Protein AF-A0A0Q8Q4Y4-F1 (afdb_monomer_lite)

Structure (mmCIF, N/CA/C/O backbone):
data_AF-A0A0Q8Q4Y4-F1
#
_entry.id   AF-A0A0Q8Q4Y4-F1
#
loop_
_atom_site.group_PDB
_atom_site.id
_atom_site.type_symbol
_atom_site.label_atom_id
_atom_site.label_alt_id
_atom_site.label_comp_id
_atom_site.label_asym_id
_atom_site.label_entity_id
_atom_site.label_seq_id
_atom_site.pdbx_PDB_ins_code
_atom_site.Cartn_x
_atom_site.Cartn_y
_atom_site.Cartn_z
_atom_site.occupancy
_atom_site.B_iso_or_equiv
_atom_site.auth_seq_id
_atom_site.auth_comp_id
_atom_site.auth_asym_id
_atom_site.auth_atom_id
_atom_site.pdbx_PDB_model_num
ATOM 1 N N . MET A 1 1 ? 10.763 10.358 -7.987 1.00 65.19 1 MET A N 1
ATOM 2 C CA . MET A 1 1 ? 9.376 10.662 -8.407 1.00 65.19 1 MET A CA 1
ATOM 3 C C . MET A 1 1 ? 8.476 9.427 -8.419 1.00 65.19 1 MET A C 1
ATOM 5 O O . MET A 1 1 ? 7.528 9.415 -7.653 1.00 65.19 1 MET A O 1
ATOM 9 N N . ALA A 1 2 ? 8.775 8.369 -9.187 1.00 74.44 2 ALA A N 1
ATOM 10 C CA . ALA A 1 2 ? 7.889 7.195 -9.306 1.00 74.44 2 ALA A CA 1
ATOM 11 C C . ALA A 1 2 ? 7.568 6.480 -7.972 1.00 74.44 2 ALA A C 1
ATOM 13 O O . ALA A 1 2 ? 6.418 6.138 -7.722 1.00 74.44 2 ALA A O 1
ATOM 14 N N . ALA A 1 3 ? 8.554 6.314 -7.082 1.00 73.69 3 ALA A N 1
ATOM 15 C CA . ALA A 1 3 ? 8.332 5.753 -5.743 1.00 73.69 3 ALA A CA 1
ATOM 16 C C . ALA A 1 3 ? 7.469 6.662 -4.853 1.00 73.69 3 ALA A C 1
ATOM 18 O O . ALA A 1 3 ? 6.620 6.178 -4.116 1.00 73.69 3 ALA A O 1
ATOM 19 N N . LEU A 1 4 ? 7.657 7.981 -4.962 1.00 81.00 4 LEU A N 1
ATOM 20 C CA . LEU A 1 4 ? 6.902 8.981 -4.205 1.00 81.00 4 LEU A CA 1
ATOM 21 C C . LEU A 1 4 ? 5.438 9.031 -4.666 1.00 81.00 4 LEU A C 1
ATOM 23 O O . LEU A 1 4 ? 4.535 9.041 -3.840 1.00 81.00 4 LEU A O 1
ATOM 27 N N . GLY A 1 5 ? 5.209 8.989 -5.983 1.00 79.69 5 GLY A N 1
ATOM 28 C CA . GLY A 1 5 ? 3.868 8.885 -6.560 1.00 79.69 5 GLY A CA 1
ATOM 29 C C . GLY A 1 5 ? 3.170 7.590 -6.145 1.00 79.69 5 GLY A C 1
ATOM 30 O O . GLY A 1 5 ? 2.035 7.634 -5.684 1.00 79.69 5 GLY A O 1
ATOM 31 N N . GLY A 1 6 ? 3.878 6.455 -6.214 1.00 77.94 6 GLY A N 1
ATOM 32 C CA . GLY A 1 6 ? 3.377 5.178 -5.701 1.00 77.94 6 GLY A CA 1
ATOM 33 C C . GLY A 1 6 ? 2.988 5.266 -4.225 1.00 77.94 6 GLY A C 1
ATOM 34 O O . GLY A 1 6 ? 1.897 4.844 -3.866 1.00 77.94 6 GLY A O 1
ATOM 35 N N . LEU A 1 7 ? 3.830 5.885 -3.393 1.00 82.38 7 LEU A N 1
ATOM 36 C CA . LEU A 1 7 ? 3.587 6.057 -1.960 1.00 82.38 7 LEU A CA 1
ATOM 37 C C . LEU A 1 7 ? 2.326 6.862 -1.652 1.00 82.38 7 LEU A C 1
ATOM 39 O O . LEU A 1 7 ? 1.522 6.425 -0.832 1.00 82.38 7 LEU A O 1
ATOM 43 N N . VAL A 1 8 ? 2.118 7.994 -2.327 1.00 84.94 8 VAL A N 1
ATOM 44 C CA . VAL A 1 8 ? 0.913 8.815 -2.127 1.00 84.94 8 VAL A CA 1
ATOM 45 C C . VAL A 1 8 ? -0.344 8.051 -2.544 1.00 84.94 8 VAL A C 1
ATOM 47 O O . VAL A 1 8 ? -1.330 8.047 -1.809 1.00 84.94 8 VAL A O 1
ATOM 50 N N . VAL A 1 9 ? -0.301 7.353 -3.684 1.00 83.44 9 VAL A N 1
ATOM 51 C CA . VAL A 1 9 ? -1.428 6.534 -4.157 1.00 83.44 9 VAL A CA 1
ATOM 52 C C . VAL A 1 9 ? -1.714 5.385 -3.186 1.00 83.44 9 VAL A C 1
ATOM 54 O O . VAL A 1 9 ? -2.868 5.151 -2.839 1.00 83.44 9 VAL A O 1
ATOM 57 N N . GLY A 1 10 ? -0.674 4.709 -2.693 1.00 77.50 10 GLY A N 1
ATOM 58 C CA . GLY A 1 10 ? -0.796 3.640 -1.701 1.00 77.50 10 GLY A CA 1
ATOM 59 C C . GLY A 1 10 ? -1.433 4.119 -0.405 1.00 77.50 10 GLY A C 1
ATOM 60 O O . GLY A 1 10 ? -2.364 3.486 0.089 1.00 77.50 10 GLY A O 1
ATOM 61 N N . ALA A 1 11 ? -0.997 5.274 0.099 1.00 79.81 11 ALA A N 1
ATOM 62 C CA . ALA A 1 11 ? -1.569 5.879 1.295 1.00 79.81 11 ALA A CA 1
ATOM 63 C C . ALA A 1 11 ? -3.045 6.267 1.101 1.00 79.81 11 ALA A C 1
ATOM 65 O O . ALA A 1 11 ? -3.870 5.977 1.963 1.00 79.81 11 ALA A O 1
ATOM 66 N N . ALA A 1 12 ? -3.407 6.868 -0.036 1.00 83.94 12 ALA A N 1
ATOM 67 C CA . ALA A 1 12 ? -4.791 7.255 -0.313 1.00 83.94 12 ALA A CA 1
ATOM 68 C C . ALA A 1 12 ? -5.731 6.038 -0.421 1.00 83.94 12 ALA A C 1
ATOM 70 O O . ALA A 1 12 ? -6.805 6.027 0.185 1.00 83.94 12 ALA A O 1
ATOM 71 N N . VAL A 1 13 ? -5.312 4.994 -1.147 1.00 83.00 13 VAL A N 1
ATOM 72 C CA . VAL A 1 13 ? -6.089 3.750 -1.298 1.00 83.00 13 VAL A CA 1
ATOM 73 C C . VAL A 1 13 ? -6.190 3.002 0.033 1.00 83.00 13 VAL A C 1
ATOM 75 O O . VAL A 1 13 ? -7.268 2.516 0.378 1.00 83.00 13 VAL A O 1
ATOM 78 N N . GLY A 1 14 ? -5.099 2.947 0.803 1.00 77.38 14 GLY A N 1
ATOM 79 C CA . GLY A 1 14 ? -5.086 2.370 2.148 1.00 77.38 14 GLY A CA 1
ATOM 80 C C . GLY A 1 14 ? -6.035 3.103 3.089 1.00 77.38 14 GLY A C 1
ATOM 81 O O . GLY A 1 14 ? -6.838 2.465 3.760 1.00 77.38 14 GLY A O 1
ATOM 82 N N . LEU A 1 15 ? -6.033 4.438 3.062 1.00 79.56 15 LEU A N 1
ATOM 83 C CA . LEU A 1 15 ? -6.923 5.253 3.888 1.00 79.56 15 LEU A CA 1
ATOM 84 C C . LEU A 1 15 ? -8.395 5.020 3.544 1.00 79.56 15 LEU A C 1
ATOM 86 O O . LEU A 1 15 ? -9.193 4.784 4.445 1.00 79.56 15 LEU A O 1
ATOM 90 N N . CYS A 1 16 ? -8.754 5.022 2.257 1.00 80.12 16 CYS A N 1
ATOM 91 C CA . CYS A 1 16 ? -10.113 4.671 1.838 1.00 80.12 16 CYS A CA 1
ATOM 92 C C . CYS A 1 16 ? -10.493 3.253 2.278 1.00 80.12 16 CYS A C 1
ATOM 94 O O . CYS A 1 16 ? -11.590 3.054 2.788 1.00 80.12 16 CYS A O 1
ATOM 96 N N . SER A 1 17 ? -9.587 2.282 2.132 1.00 78.06 17 SER A N 1
ATOM 97 C CA . SER A 1 17 ? -9.849 0.889 2.521 1.00 78.06 17 SER A CA 1
ATOM 98 C C . SER A 1 17 ? -10.084 0.753 4.026 1.00 78.06 17 SER A C 1
ATOM 100 O O . SER A 1 17 ? -11.003 0.051 4.429 1.00 78.06 17 SER A O 1
ATOM 102 N N . VAL A 1 18 ? -9.305 1.461 4.852 1.00 77.62 18 VAL A N 1
ATOM 103 C CA . VAL A 1 18 ? -9.499 1.519 6.309 1.00 77.62 18 VAL A CA 1
ATOM 104 C C . VAL A 1 18 ? -10.822 2.199 6.650 1.00 77.62 18 VAL A C 1
ATOM 106 O O . VAL A 1 18 ? -11.565 1.689 7.472 1.00 77.62 18 VAL A O 1
ATOM 109 N N . LEU A 1 19 ? -11.172 3.323 6.025 1.00 79.69 19 LEU A N 1
ATOM 110 C CA . LEU A 1 19 ? -12.416 4.030 6.360 1.00 79.69 19 LEU A CA 1
ATOM 111 C C . LEU A 1 19 ? -13.674 3.242 5.976 1.00 79.69 19 LEU A C 1
ATOM 113 O O . LEU A 1 19 ? -14.710 3.384 6.617 1.00 79.69 19 LEU A O 1
ATOM 117 N N . LEU A 1 20 ? -13.584 2.416 4.936 1.00 79.25 20 LEU A N 1
ATOM 118 C CA . LEU A 1 20 ? -14.708 1.647 4.415 1.00 79.25 20 LEU A CA 1
ATOM 119 C C . LEU A 1 20 ? -14.726 0.181 4.886 1.00 79.25 20 LEU A C 1
ATOM 121 O O . LEU A 1 20 ? -15.622 -0.556 4.477 1.00 79.25 20 LEU A O 1
ATOM 125 N N . HIS A 1 21 ? -13.779 -0.253 5.730 1.00 76.88 21 HIS A N 1
ATOM 126 C CA . HIS A 1 21 ? -13.605 -1.671 6.086 1.00 76.88 21 HIS A CA 1
ATOM 127 C C . HIS A 1 21 ? -14.813 -2.294 6.802 1.00 76.88 21 HIS A C 1
ATOM 129 O O . HIS A 1 21 ? -15.018 -3.503 6.716 1.00 76.88 21 HIS A O 1
ATOM 135 N N . ASP A 1 22 ? -15.622 -1.475 7.472 1.00 73.50 22 ASP A N 1
ATOM 136 C CA . ASP A 1 22 ? -16.843 -1.907 8.158 1.00 73.50 22 ASP A CA 1
ATOM 137 C C . ASP A 1 22 ? -17.931 -2.355 7.158 1.00 73.50 22 ASP A C 1
ATOM 139 O O . ASP A 1 22 ? -18.727 -3.258 7.403 1.00 73.50 22 ASP A O 1
ATOM 143 N N . HIS A 1 23 ? -17.916 -1.779 5.952 1.00 76.50 23 HIS A N 1
ATOM 144 C CA . HIS A 1 23 ? -18.848 -2.131 4.888 1.00 76.50 23 HIS A CA 1
ATOM 145 C C . HIS A 1 23 ? -18.229 -3.170 3.948 1.00 76.50 23 HIS A C 1
ATOM 147 O O . HIS A 1 23 ? -17.256 -2.889 3.249 1.00 76.50 23 HIS A O 1
ATOM 153 N N . LEU A 1 24 ? -18.864 -4.341 3.819 1.00 73.38 24 LEU A N 1
ATOM 154 C CA . LEU A 1 24 ? -18.424 -5.411 2.905 1.00 73.38 24 LEU A CA 1
ATOM 155 C C . LEU A 1 24 ? -18.180 -4.919 1.465 1.00 73.38 24 LEU A C 1
ATOM 157 O O . LEU A 1 24 ? -17.197 -5.295 0.830 1.00 73.38 24 LEU A O 1
ATOM 161 N N . TRP A 1 25 ? -19.039 -4.032 0.954 1.00 72.12 25 TRP A N 1
ATOM 162 C CA . TRP A 1 25 ? -18.882 -3.420 -0.372 1.00 72.12 25 TRP A CA 1
ATOM 163 C C . TRP A 1 25 ? -17.644 -2.530 -0.468 1.00 72.12 25 TRP A C 1
ATOM 165 O O . TRP A 1 25 ? -16.945 -2.522 -1.480 1.00 72.12 25 TRP A O 1
ATOM 175 N N . GLY A 1 26 ? -17.364 -1.801 0.607 1.00 74.56 26 GLY A N 1
ATOM 176 C CA . GLY A 1 26 ? -16.192 -0.959 0.746 1.00 74.56 26 GLY A CA 1
ATOM 177 C C . GLY A 1 26 ? -14.894 -1.759 0.751 1.00 74.56 26 GLY A C 1
ATOM 178 O O . GLY A 1 26 ? -13.939 -1.402 0.059 1.00 74.56 26 GLY A O 1
ATOM 179 N N . LEU A 1 27 ? -14.904 -2.901 1.438 1.00 69.44 27 LEU A N 1
ATOM 180 C CA . LEU A 1 27 ? -13.794 -3.848 1.456 1.00 69.44 27 LEU A CA 1
ATOM 181 C C . LEU A 1 27 ? -13.532 -4.430 0.058 1.00 69.44 27 LEU A C 1
ATOM 183 O O . LEU A 1 27 ? -12.395 -4.408 -0.412 1.00 69.44 27 LEU A O 1
ATOM 187 N N . LEU A 1 28 ? -14.577 -4.859 -0.660 1.00 78.38 28 LEU A N 1
ATOM 188 C CA . LEU A 1 28 ? -14.448 -5.342 -2.043 1.00 78.38 28 LEU A CA 1
ATOM 189 C C . LEU A 1 28 ? -13.891 -4.270 -2.992 1.00 78.38 28 LEU A C 1
ATOM 191 O O . LEU A 1 28 ? -13.012 -4.566 -3.805 1.00 78.38 28 LEU A O 1
ATOM 195 N N . LEU A 1 29 ? -14.356 -3.023 -2.873 1.00 76.94 29 LEU A N 1
ATOM 196 C CA . LEU A 1 29 ? -13.854 -1.900 -3.671 1.00 76.94 29 LEU A CA 1
ATOM 197 C C . LEU A 1 29 ? -12.390 -1.575 -3.354 1.00 76.94 29 LEU A C 1
ATOM 199 O O . LEU A 1 29 ? -11.607 -1.335 -4.276 1.00 76.94 29 LEU A O 1
ATOM 203 N N . GLY A 1 30 ? -11.998 -1.611 -2.077 1.00 76.25 30 GLY A N 1
ATOM 204 C CA . GLY A 1 30 ? -10.609 -1.427 -1.653 1.00 76.25 30 GLY A CA 1
ATOM 205 C C . GLY A 1 30 ? -9.686 -2.499 -2.236 1.00 76.25 30 GLY A C 1
ATOM 206 O O . GLY A 1 30 ? -8.635 -2.179 -2.803 1.00 76.25 30 GLY A O 1
ATOM 207 N N . VAL A 1 31 ? -10.119 -3.764 -2.194 1.00 77.06 31 VAL A N 1
ATOM 208 C CA . VAL A 1 31 ? -9.392 -4.897 -2.791 1.00 77.06 31 VAL A CA 1
ATOM 209 C C . VAL A 1 31 ? -9.262 -4.727 -4.304 1.00 77.06 31 VAL A C 1
ATOM 211 O O . VAL A 1 31 ? -8.149 -4.776 -4.834 1.00 77.06 31 VAL A O 1
ATOM 214 N N . ALA A 1 32 ? -10.372 -4.471 -5.001 1.00 82.25 32 ALA A N 1
ATOM 215 C CA . ALA A 1 32 ? -10.384 -4.303 -6.453 1.00 82.25 32 ALA A CA 1
ATOM 216 C C . ALA A 1 32 ? -9.490 -3.138 -6.903 1.00 82.25 32 ALA A C 1
ATOM 218 O O . ALA A 1 32 ? -8.700 -3.287 -7.836 1.00 82.25 32 ALA A O 1
ATOM 219 N N . THR A 1 33 ? -9.549 -2.006 -6.195 1.00 82.31 33 THR A N 1
ATOM 220 C CA . THR A 1 33 ? -8.709 -0.832 -6.473 1.00 82.31 33 THR A CA 1
ATOM 221 C C . THR A 1 33 ? -7.234 -1.157 -6.273 1.00 82.31 33 THR A C 1
ATOM 223 O O . THR A 1 33 ? -6.403 -0.836 -7.119 1.00 82.31 33 THR A O 1
ATOM 226 N N . THR A 1 34 ? -6.901 -1.847 -5.182 1.00 78.81 34 THR A N 1
ATOM 227 C CA . THR A 1 34 ? -5.519 -2.230 -4.876 1.00 78.81 34 THR A CA 1
ATOM 228 C C . THR A 1 34 ? -4.940 -3.148 -5.951 1.00 78.81 34 THR A C 1
ATOM 230 O O . THR A 1 34 ? -3.818 -2.926 -6.411 1.00 78.81 34 THR A O 1
ATOM 233 N N . LEU A 1 35 ? -5.718 -4.132 -6.412 1.00 80.50 35 LEU A N 1
ATOM 234 C CA . LEU A 1 35 ? -5.314 -5.020 -7.503 1.00 80.50 35 LEU A CA 1
ATOM 235 C C . LEU A 1 35 ? -5.168 -4.266 -8.830 1.00 80.50 35 LEU A C 1
ATOM 237 O O . LEU A 1 35 ? -4.156 -4.432 -9.509 1.00 80.50 35 LEU A O 1
ATOM 241 N N . ALA A 1 36 ? -6.126 -3.402 -9.176 1.00 83.19 36 ALA A N 1
ATOM 242 C CA . ALA A 1 36 ? -6.080 -2.609 -10.404 1.00 83.19 36 ALA A CA 1
ATOM 243 C C . ALA A 1 36 ? -4.837 -1.708 -10.453 1.00 83.19 36 ALA A C 1
ATOM 245 O O . ALA A 1 36 ? -4.125 -1.681 -11.458 1.00 83.19 36 ALA A O 1
ATOM 246 N N . VAL A 1 37 ? -4.522 -1.030 -9.345 1.00 77.88 37 VAL A N 1
ATOM 247 C CA . VAL A 1 37 ? -3.318 -0.197 -9.228 1.00 77.88 37 VAL A CA 1
ATOM 248 C C . VAL A 1 37 ? -2.057 -1.057 -9.316 1.00 77.88 37 VAL A C 1
ATOM 250 O O . VAL A 1 37 ? -1.114 -0.694 -10.014 1.00 77.88 37 VAL A O 1
ATOM 253 N N . MET A 1 38 ? -2.034 -2.231 -8.680 1.00 72.56 38 MET A N 1
ATOM 254 C CA . MET A 1 38 ? -0.874 -3.124 -8.729 1.00 72.56 38 MET A CA 1
ATOM 255 C C . MET A 1 38 ? -0.618 -3.691 -10.136 1.00 72.56 38 MET A C 1
ATOM 257 O O . MET A 1 38 ? 0.545 -3.863 -10.512 1.00 72.56 38 MET A O 1
ATOM 261 N N . VAL A 1 39 ? -1.674 -3.946 -10.917 1.00 80.50 39 VAL A N 1
ATOM 262 C CA . VAL A 1 39 ? -1.590 -4.349 -12.334 1.00 80.50 39 VAL A CA 1
ATOM 263 C C . VAL A 1 39 ? -1.150 -3.181 -13.220 1.00 80.50 39 VAL A C 1
ATOM 265 O O . VAL A 1 39 ? -0.336 -3.379 -14.118 1.00 80.50 39 VAL A O 1
ATOM 268 N N . ALA A 1 40 ? -1.637 -1.968 -12.950 1.00 81.56 40 ALA A N 1
ATOM 269 C CA . ALA A 1 40 ? -1.286 -0.775 -13.718 1.00 81.56 40 ALA A CA 1
ATOM 270 C C . ALA A 1 40 ? 0.143 -0.267 -13.444 1.00 81.56 40 ALA A C 1
ATOM 272 O O . ALA A 1 40 ? 0.751 0.360 -14.313 1.00 81.56 40 ALA A O 1
ATOM 273 N N . LEU A 1 41 ? 0.693 -0.510 -12.247 1.00 73.38 41 LEU A N 1
ATOM 274 C CA . LEU A 1 41 ? 2.023 -0.024 -11.882 1.00 73.38 41 LEU A CA 1
ATOM 275 C C . LEU A 1 41 ? 3.144 -0.885 -12.489 1.00 73.38 41 LEU A C 1
ATOM 277 O O . LEU A 1 41 ? 3.206 -2.091 -12.221 1.00 73.38 41 LEU A O 1
ATOM 281 N N . PRO A 1 42 ? 4.118 -0.270 -13.190 1.00 69.56 42 PRO A N 1
ATOM 282 C CA . PRO A 1 42 ? 5.324 -0.970 -13.610 1.00 69.56 42 PRO A CA 1
ATOM 283 C C . PRO A 1 42 ? 6.129 -1.437 -12.384 1.00 69.56 42 PRO A C 1
ATOM 285 O O . PRO A 1 42 ? 6.215 -0.747 -11.363 1.00 69.56 42 PRO A O 1
ATOM 288 N N . GLY A 1 43 ? 6.719 -2.633 -12.472 1.00 73.06 43 GLY A N 1
ATOM 289 C CA . GLY A 1 43 ? 7.474 -3.243 -11.373 1.00 73.06 43 GLY A CA 1
ATOM 290 C C . GLY A 1 43 ? 8.675 -2.410 -10.898 1.00 73.06 43 GLY A C 1
ATOM 291 O O . GLY A 1 43 ? 9.242 -1.612 -11.644 1.00 73.06 43 GLY A O 1
ATOM 292 N N . GLY A 1 44 ? 9.115 -2.626 -9.656 1.00 77.75 44 GLY A N 1
ATOM 293 C CA . GLY A 1 44 ? 10.259 -1.937 -9.042 1.00 77.75 44 GLY A CA 1
ATOM 294 C C . GLY A 1 44 ? 9.854 -0.931 -7.961 1.00 77.75 44 GLY A C 1
ATOM 295 O O . GLY A 1 44 ? 8.918 -1.168 -7.200 1.00 77.75 44 GLY A O 1
ATOM 296 N N . ALA A 1 45 ? 10.559 0.203 -7.879 1.00 77.06 45 ALA A N 1
ATOM 297 C CA . ALA A 1 45 ? 10.447 1.151 -6.764 1.00 77.06 45 ALA A CA 1
ATOM 298 C C . ALA A 1 45 ? 9.056 1.807 -6.605 1.00 77.06 45 ALA A C 1
ATOM 300 O O . ALA A 1 45 ? 8.693 2.196 -5.499 1.00 77.06 45 ALA A O 1
ATOM 301 N N . ALA A 1 46 ? 8.260 1.910 -7.678 1.00 77.50 46 ALA A N 1
ATOM 302 C CA . ALA A 1 46 ? 6.884 2.416 -7.612 1.00 77.50 46 ALA A CA 1
ATOM 303 C C . ALA A 1 46 ? 5.947 1.460 -6.851 1.00 77.50 46 ALA A C 1
ATOM 305 O O . ALA A 1 46 ? 5.189 1.908 -5.993 1.00 77.50 46 ALA A O 1
ATOM 306 N N . ARG A 1 47 ? 6.047 0.145 -7.111 1.00 80.00 47 ARG A N 1
ATOM 307 C CA . ARG A 1 47 ? 5.282 -0.891 -6.391 1.00 80.00 47 ARG A CA 1
ATOM 308 C C . ARG A 1 47 ? 5.656 -0.957 -4.913 1.00 80.00 47 ARG A C 1
ATOM 310 O O . ARG A 1 47 ? 4.771 -1.093 -4.075 1.00 80.00 47 ARG A O 1
ATOM 317 N N . LEU A 1 48 ? 6.945 -0.808 -4.594 1.00 80.38 48 LEU A N 1
ATOM 318 C CA . LEU A 1 48 ? 7.388 -0.705 -3.203 1.00 80.38 48 LEU A CA 1
ATOM 319 C C . LEU A 1 48 ? 6.828 0.537 -2.513 1.00 80.38 48 LEU A C 1
ATOM 321 O O . LEU A 1 48 ? 6.298 0.421 -1.415 1.00 80.38 48 LEU A O 1
ATOM 325 N N . GLY A 1 49 ? 6.923 1.707 -3.154 1.00 80.88 4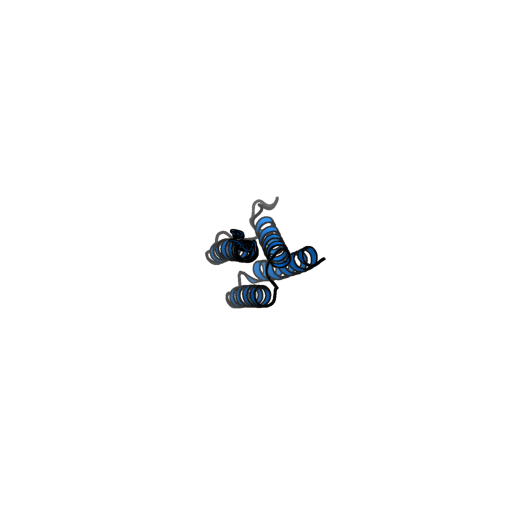9 GLY A N 1
ATOM 326 C CA . GLY A 1 49 ? 6.365 2.944 -2.610 1.00 80.88 49 GLY A CA 1
ATOM 327 C C . GLY A 1 49 ? 4.881 2.787 -2.288 1.00 80.88 49 GLY A C 1
ATOM 328 O O . GLY A 1 49 ? 4.469 3.088 -1.173 1.00 80.88 49 GLY A O 1
ATOM 329 N N . PHE A 1 50 ? 4.110 2.222 -3.222 1.00 81.75 50 PHE A N 1
ATOM 330 C CA . PHE A 1 50 ? 2.692 1.912 -3.030 1.00 81.75 50 PHE A CA 1
ATOM 331 C C . PHE A 1 50 ? 2.435 0.987 -1.837 1.00 81.75 50 PHE A C 1
ATOM 333 O O . PHE A 1 50 ? 1.632 1.327 -0.969 1.00 81.75 50 PHE A O 1
ATOM 340 N N . ALA A 1 51 ? 3.146 -0.139 -1.750 1.00 83.25 51 ALA A N 1
ATOM 341 C CA . ALA A 1 51 ? 2.989 -1.071 -0.637 1.00 83.25 51 ALA A CA 1
ATOM 342 C C . ALA A 1 51 ? 3.333 -0.425 0.715 1.00 83.25 51 ALA A C 1
ATOM 344 O O . ALA A 1 51 ? 2.587 -0.583 1.678 1.00 83.25 51 ALA A O 1
ATOM 345 N N . ILE A 1 52 ? 4.416 0.358 0.777 1.00 85.44 52 ILE A N 1
ATOM 346 C CA . ILE A 1 52 ? 4.825 1.077 1.991 1.00 85.44 52 ILE A CA 1
ATOM 347 C C . ILE A 1 52 ? 3.773 2.113 2.392 1.00 85.44 52 ILE A C 1
ATOM 349 O O . ILE A 1 52 ? 3.399 2.166 3.558 1.00 85.44 52 ILE A O 1
ATOM 353 N N . GLY A 1 53 ? 3.272 2.915 1.446 1.00 83.00 53 GLY A N 1
ATOM 354 C CA . GLY A 1 53 ? 2.241 3.918 1.723 1.00 83.00 53 GLY A CA 1
ATOM 355 C C . GLY A 1 53 ? 0.956 3.294 2.268 1.00 83.00 53 GLY A C 1
ATOM 356 O O . GLY A 1 53 ? 0.395 3.789 3.242 1.00 83.00 53 GLY A O 1
ATOM 357 N N . TRP A 1 54 ? 0.535 2.169 1.687 1.00 84.75 54 TRP A N 1
ATOM 358 C CA . TRP A 1 54 ? -0.650 1.433 2.122 1.00 84.75 54 TRP A CA 1
ATOM 359 C C . TRP A 1 54 ? -0.468 0.855 3.537 1.00 84.75 54 TRP A C 1
ATOM 361 O O . TRP A 1 54 ? -1.297 1.088 4.417 1.00 84.75 54 TRP A O 1
ATOM 371 N N . VAL A 1 55 ? 0.654 0.168 3.790 1.00 85.00 55 VAL A N 1
ATOM 372 C CA . VAL A 1 55 ? 0.958 -0.439 5.101 1.00 85.00 55 VAL A CA 1
ATOM 373 C C . VAL A 1 55 ? 1.171 0.618 6.181 1.00 85.00 55 VAL A C 1
ATOM 375 O O . VAL A 1 55 ? 0.744 0.410 7.310 1.00 85.00 55 VAL A O 1
ATOM 378 N N . ALA A 1 56 ? 1.776 1.763 5.861 1.00 85.38 56 ALA A N 1
ATOM 379 C CA . ALA A 1 56 ? 1.959 2.851 6.820 1.00 85.38 56 ALA A CA 1
ATOM 380 C C . ALA A 1 56 ? 0.617 3.408 7.322 1.00 85.38 56 ALA A C 1
ATOM 382 O O . ALA A 1 56 ? 0.481 3.725 8.505 1.00 85.38 56 ALA A O 1
ATOM 383 N N . VAL A 1 57 ? -0.384 3.502 6.441 1.00 84.25 57 VAL A N 1
ATOM 384 C CA . VAL A 1 57 ? -1.736 3.916 6.833 1.00 84.25 57 VAL A CA 1
ATOM 385 C C . VAL A 1 57 ? -2.420 2.843 7.672 1.00 84.25 57 VAL A C 1
ATOM 387 O O . VAL A 1 57 ? -2.991 3.183 8.706 1.00 84.25 57 VAL A O 1
ATOM 390 N N . LEU A 1 58 ? -2.309 1.566 7.287 1.00 81.19 58 LEU A N 1
ATOM 391 C CA . LEU A 1 58 ? -2.838 0.465 8.094 1.00 81.19 58 LEU A CA 1
ATOM 392 C C . LEU A 1 58 ? -2.202 0.447 9.492 1.00 81.19 58 LEU A C 1
ATOM 394 O O . LEU A 1 58 ? -2.922 0.416 10.481 1.00 81.19 58 LEU A O 1
ATOM 398 N N . TRP A 1 59 ? -0.874 0.555 9.577 1.00 80.50 59 TRP A N 1
ATOM 399 C CA . TRP A 1 59 ? -0.137 0.606 10.840 1.00 80.50 59 TRP A CA 1
ATOM 400 C C . TRP A 1 59 ? -0.651 1.724 11.748 1.00 80.50 59 TRP A C 1
ATOM 402 O O . TRP A 1 59 ? -0.928 1.501 12.925 1.00 80.50 59 TRP A O 1
ATOM 412 N N . ARG A 1 60 ? -0.838 2.925 11.187 1.00 80.88 60 ARG A N 1
ATOM 413 C CA . ARG A 1 60 ? -1.377 4.079 11.916 1.00 80.88 60 ARG A CA 1
ATOM 414 C C . ARG A 1 60 ? -2.835 3.888 12.345 1.00 80.88 60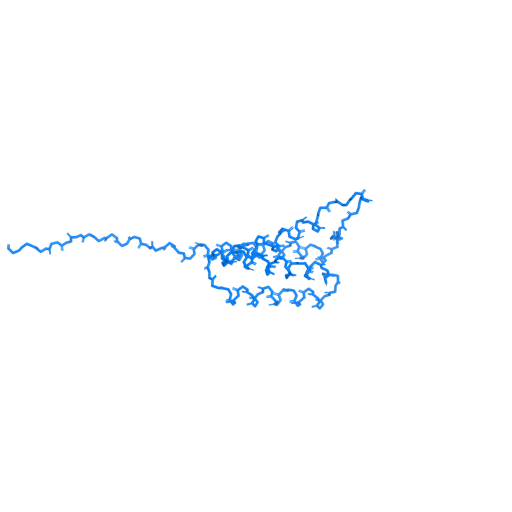 ARG A C 1
ATOM 416 O O . ARG A 1 60 ? -3.247 4.460 13.347 1.00 80.88 60 ARG A O 1
ATOM 423 N N . ALA A 1 61 ? -3.619 3.116 11.600 1.00 77.50 61 ALA A N 1
ATOM 424 C CA . ALA A 1 61 ? -4.984 2.769 11.987 1.00 77.50 61 ALA A CA 1
ATOM 425 C C . ALA A 1 61 ? -5.024 1.707 13.101 1.00 77.50 61 ALA A C 1
ATOM 427 O O . ALA A 1 61 ? -5.959 1.689 13.897 1.00 77.50 61 ALA A O 1
ATOM 428 N N . THR A 1 62 ? -4.003 0.850 13.176 1.00 74.50 62 THR A N 1
ATOM 429 C CA . THR A 1 62 ? -3.864 -0.199 14.198 1.00 74.50 62 THR A CA 1
ATOM 430 C C . THR A 1 62 ? -3.120 0.251 15.456 1.00 74.50 62 THR A C 1
ATOM 432 O O . THR A 1 62 ? -2.989 -0.535 16.386 1.00 74.50 62 THR A O 1
ATOM 435 N N . THR A 1 63 ? -2.601 1.480 15.511 1.00 74.75 63 THR A N 1
ATOM 436 C CA . THR A 1 63 ? -2.009 2.015 16.744 1.00 74.75 63 THR A CA 1
ATOM 437 C C . THR A 1 63 ? -3.088 2.454 17.723 1.00 74.75 63 THR A C 1
ATOM 439 O O . THR A 1 63 ? -4.034 3.143 17.343 1.00 74.75 63 THR A O 1
ATOM 442 N N . GLU A 1 64 ? -2.891 2.072 18.979 1.00 66.06 64 GLU A N 1
ATOM 443 C CA . GLU A 1 64 ? -3.752 2.382 20.117 1.00 66.06 64 GLU A CA 1
ATOM 444 C C . GLU A 1 64 ? -3.946 3.902 20.247 1.00 66.06 64 GLU A C 1
ATOM 446 O O . GLU A 1 64 ? -2.978 4.678 20.222 1.00 66.06 64 GLU A O 1
ATOM 451 N N . ARG A 1 65 ? -5.202 4.350 20.332 1.00 65.75 65 ARG A N 1
ATOM 452 C CA . ARG A 1 65 ? -5.518 5.761 20.567 1.00 65.75 65 ARG A CA 1
ATOM 453 C C . ARG A 1 65 ? -5.328 6.112 22.046 1.00 65.75 65 ARG A C 1
ATOM 455 O O . ARG A 1 65 ? -5.464 5.243 22.903 1.00 65.75 65 ARG A O 1
ATOM 462 N N . PRO A 1 66 ? -5.096 7.399 22.381 1.00 65.56 66 PRO A N 1
ATOM 463 C CA . PRO A 1 66 ? -4.989 7.847 23.776 1.00 65.56 66 PRO A CA 1
ATOM 464 C C . PRO A 1 66 ? -6.253 7.561 24.599 1.00 65.56 66 PRO A C 1
ATOM 466 O O . PRO A 1 66 ? -6.207 7.527 25.823 1.00 65.56 66 PRO A O 1
ATOM 469 N N . GLU A 1 67 ? -7.379 7.379 23.909 1.00 70.06 67 GLU A N 1
ATOM 470 C CA . GLU A 1 67 ? -8.688 7.029 24.456 1.00 70.06 67 GLU A CA 1
ATOM 471 C C . GLU A 1 67 ? -8.766 5.556 24.920 1.00 70.06 67 GLU A C 1
ATOM 473 O O . GLU A 1 67 ? -9.687 5.200 25.651 1.00 70.06 67 GLU A O 1
ATOM 478 N N . GLY A 1 68 ? -7.785 4.718 24.557 1.00 65.62 68 GLY A N 1
ATOM 479 C CA . GLY A 1 68 ? -7.729 3.290 24.890 1.00 65.62 68 GLY A CA 1
ATOM 480 C C . GLY A 1 68 ? -8.466 2.381 23.902 1.00 65.62 68 GLY A C 1
ATOM 481 O O . GLY A 1 68 ? -8.590 1.185 24.156 1.00 65.62 68 GLY A O 1
ATOM 482 N N . ASP A 1 69 ? -8.955 2.930 22.788 1.00 66.06 69 ASP A N 1
ATOM 483 C CA . ASP A 1 69 ? -9.582 2.182 21.702 1.00 66.06 69 ASP A CA 1
ATOM 484 C C . ASP A 1 69 ? -8.657 2.033 20.480 1.00 66.06 69 ASP A C 1
ATOM 486 O O . ASP A 1 69 ? -7.604 2.669 20.356 1.00 66.06 69 ASP A O 1
ATOM 490 N N . TYR A 1 70 ? -9.045 1.140 19.573 1.00 60.34 70 TYR A N 1
ATOM 491 C CA . TYR A 1 70 ? -8.390 0.946 18.285 1.00 60.34 70 TYR A CA 1
ATOM 492 C C . TYR A 1 70 ? -9.338 1.383 17.170 1.00 60.34 70 TYR A C 1
ATOM 494 O O . TYR A 1 70 ? -10.528 1.077 17.198 1.00 60.34 70 TYR A O 1
ATOM 502 N N . LEU A 1 71 ? -8.802 2.067 16.155 1.00 61.19 71 LEU A N 1
ATOM 503 C CA . LEU A 1 71 ? -9.573 2.489 14.977 1.00 61.19 71 LEU A CA 1
ATOM 504 C C . LEU A 1 71 ? -9.972 1.282 14.107 1.00 61.19 71 LEU A C 1
ATOM 506 O O . LEU A 1 71 ? -10.999 1.297 13.434 1.00 61.19 71 LEU A O 1
ATOM 510 N N . VAL A 1 72 ? -9.160 0.225 14.139 1.00 60.22 72 VAL A N 1
ATOM 511 C CA . VAL A 1 72 ? -9.511 -1.095 13.614 1.00 60.22 72 VAL A CA 1
ATOM 512 C C . VAL A 1 72 ? -10.033 -1.925 14.780 1.00 60.22 72 VAL A C 1
ATOM 514 O O . VAL A 1 72 ? -9.256 -2.375 15.622 1.00 60.22 72 VAL A O 1
ATOM 517 N N . SER A 1 73 ? -11.351 -2.104 14.828 1.00 61.94 73 SER A N 1
ATOM 518 C CA . SER A 1 73 ? -11.992 -2.986 15.800 1.00 61.94 73 SER A CA 1
ATOM 519 C C . SER A 1 73 ? -11.452 -4.416 15.669 1.00 61.94 73 SER A C 1
ATOM 521 O O . SER A 1 73 ? -11.142 -4.874 14.564 1.00 61.94 73 SER A O 1
ATOM 523 N N . SER A 1 74 ? -11.369 -5.146 16.786 1.00 63.69 74 SER A N 1
ATOM 524 C CA . SER A 1 74 ? -10.964 -6.562 16.840 1.00 63.69 74 SER A CA 1
ATOM 525 C C . SER A 1 74 ? -12.062 -7.504 16.308 1.00 63.69 74 SER A C 1
ATOM 527 O O . SER A 1 74 ? -12.330 -8.562 16.879 1.00 63.69 74 SER A O 1
ATOM 529 N N . ASP A 1 75 ? -12.691 -7.119 15.202 1.00 69.44 75 ASP A N 1
ATOM 530 C CA . ASP A 1 75 ? -13.741 -7.854 14.512 1.00 69.44 75 ASP A CA 1
ATOM 531 C C . ASP A 1 75 ? -13.181 -8.593 13.294 1.00 69.44 75 ASP A C 1
ATOM 533 O O . ASP A 1 75 ? -12.085 -8.313 12.795 1.00 69.44 75 ASP A O 1
ATOM 537 N N . ALA A 1 76 ? -13.968 -9.529 12.759 1.00 72.06 76 ALA A N 1
ATOM 538 C CA . ALA A 1 76 ? -13.591 -10.328 11.593 1.00 72.06 76 ALA A CA 1
ATOM 539 C C . ALA A 1 76 ? -13.106 -9.469 10.405 1.00 72.06 76 ALA A C 1
ATOM 541 O O . ALA A 1 76 ? -12.119 -9.816 9.756 1.00 72.06 76 ALA A O 1
ATOM 542 N N . ASN A 1 77 ? -13.739 -8.316 10.160 1.00 70.56 77 ASN A N 1
ATOM 543 C CA . ASN A 1 77 ? -13.352 -7.392 9.088 1.00 70.56 77 ASN A CA 1
ATOM 544 C C . ASN A 1 77 ? -11.980 -6.738 9.333 1.00 70.56 77 ASN A C 1
ATOM 546 O O . ASN A 1 77 ? -11.210 -6.565 8.387 1.00 70.56 77 ASN A O 1
ATOM 550 N N . GLY A 1 78 ? -11.632 -6.437 10.589 1.00 71.44 78 GLY A N 1
ATOM 551 C CA . GLY A 1 78 ? -10.315 -5.917 10.962 1.00 71.44 78 GLY A CA 1
ATOM 552 C C . GLY A 1 78 ? -9.199 -6.932 10.705 1.00 71.44 78 GLY A C 1
ATOM 553 O O . GLY A 1 78 ? -8.160 -6.591 10.135 1.00 71.44 78 GLY A O 1
ATOM 554 N N . TYR A 1 79 ? -9.444 -8.210 11.012 1.00 75.88 79 TYR A N 1
ATOM 555 C CA . TYR A 1 79 ? -8.504 -9.294 10.701 1.00 75.88 79 TYR A CA 1
ATOM 556 C C . TYR A 1 79 ? -8.327 -9.523 9.198 1.00 75.88 79 TYR A C 1
ATOM 558 O O . TYR A 1 79 ? -7.203 -9.745 8.740 1.00 75.88 79 TYR A O 1
ATOM 566 N N . VAL A 1 80 ? -9.407 -9.433 8.416 1.00 78.12 80 VAL A N 1
ATOM 567 C CA . VAL A 1 80 ? -9.321 -9.497 6.948 1.00 78.12 80 VAL A CA 1
ATOM 568 C C . VAL A 1 80 ? -8.474 -8.343 6.412 1.00 78.12 80 VAL A C 1
ATOM 570 O O . VAL A 1 80 ? -7.613 -8.569 5.562 1.00 78.12 80 VAL A O 1
ATOM 573 N N . LEU A 1 81 ? -8.660 -7.128 6.935 1.00 75.81 81 LEU A N 1
ATOM 574 C CA . LEU A 1 81 ? -7.889 -5.951 6.533 1.00 75.81 81 LEU A CA 1
ATOM 575 C C . LEU A 1 81 ? -6.389 -6.105 6.851 1.00 75.81 81 LEU A C 1
ATOM 577 O O . LEU A 1 81 ? -5.543 -5.811 6.002 1.00 75.81 81 LEU A O 1
ATOM 581 N N . LEU A 1 82 ? -6.062 -6.630 8.036 1.00 81.19 82 LEU A N 1
ATOM 582 C CA . LEU A 1 82 ? -4.695 -6.975 8.447 1.00 81.19 82 LEU A CA 1
ATOM 583 C C . LEU A 1 82 ? -4.060 -8.017 7.5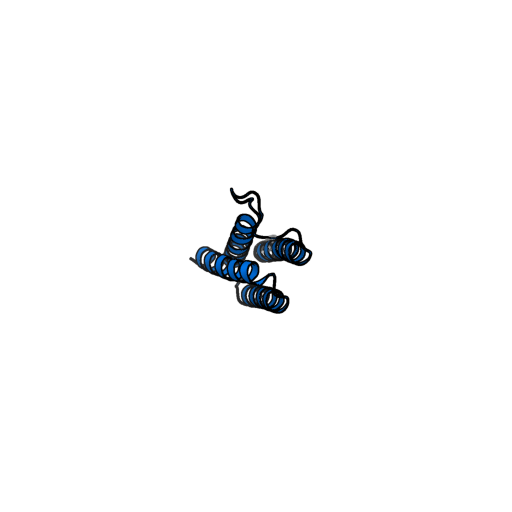19 1.00 81.19 82 LEU A C 1
ATOM 585 O O . LEU A 1 82 ? -2.954 -7.811 7.011 1.00 81.19 82 LEU A O 1
ATOM 589 N N . GLY A 1 83 ? -4.776 -9.112 7.249 1.00 82.88 83 GLY A N 1
ATOM 590 C CA . GLY A 1 83 ? -4.326 -10.151 6.322 1.00 82.88 83 GLY A CA 1
ATOM 591 C C . GLY A 1 83 ? -4.115 -9.611 4.907 1.00 82.88 83 GLY A C 1
ATOM 592 O O . GLY A 1 83 ? -3.111 -9.917 4.264 1.00 82.88 83 GLY A O 1
ATOM 593 N N . PHE A 1 84 ? -5.011 -8.740 4.438 1.00 79.69 84 PHE A N 1
ATOM 594 C CA . PHE A 1 84 ? -4.886 -8.109 3.128 1.00 79.69 84 PHE A CA 1
ATOM 595 C C . PHE A 1 84 ? -3.658 -7.197 3.047 1.00 79.69 84 PHE A C 1
ATOM 597 O O . PHE A 1 84 ? -2.941 -7.222 2.046 1.00 79.69 84 PHE A O 1
ATOM 604 N N . GLY A 1 85 ? -3.337 -6.470 4.119 1.00 80.31 85 GLY A N 1
ATOM 605 C CA . GLY A 1 85 ? -2.112 -5.676 4.188 1.00 80.31 85 GLY A CA 1
ATOM 606 C C . GLY A 1 85 ? -0.835 -6.480 3.998 1.00 80.31 85 GLY A C 1
ATOM 607 O O . GLY A 1 85 ? 0.079 -6.033 3.299 1.00 80.31 85 GLY A O 1
ATOM 608 N N . LEU A 1 86 ? -0.797 -7.702 4.530 1.00 80.75 86 LEU A N 1
ATOM 609 C CA . LEU A 1 86 ? 0.318 -8.619 4.311 1.00 80.75 86 LEU A CA 1
ATOM 610 C C . LEU A 1 86 ? 0.445 -9.014 2.830 1.00 80.75 86 LEU A C 1
ATOM 612 O O . LEU A 1 86 ? 1.552 -9.034 2.286 1.00 80.75 86 LEU A O 1
ATOM 616 N N . VAL A 1 87 ? -0.682 -9.268 2.156 1.00 83.50 87 VAL A N 1
ATOM 617 C CA . VAL A 1 87 ? -0.717 -9.585 0.717 1.00 83.50 87 VAL A CA 1
ATOM 618 C C . VAL A 1 87 ? -0.226 -8.402 -0.118 1.00 83.50 87 VAL A C 1
ATOM 620 O O . VAL A 1 87 ? 0.567 -8.592 -1.042 1.00 83.50 87 VAL A O 1
ATOM 623 N N . VAL A 1 88 ? -0.638 -7.177 0.219 1.00 79.50 88 VAL A N 1
ATOM 624 C CA . VAL A 1 88 ? -0.186 -5.956 -0.469 1.00 79.50 88 VAL A CA 1
ATOM 625 C C . VAL A 1 88 ? 1.319 -5.759 -0.311 1.00 79.50 88 VAL A C 1
ATOM 627 O O . VAL A 1 88 ? 2.008 -5.458 -1.291 1.00 79.50 88 VAL A O 1
ATOM 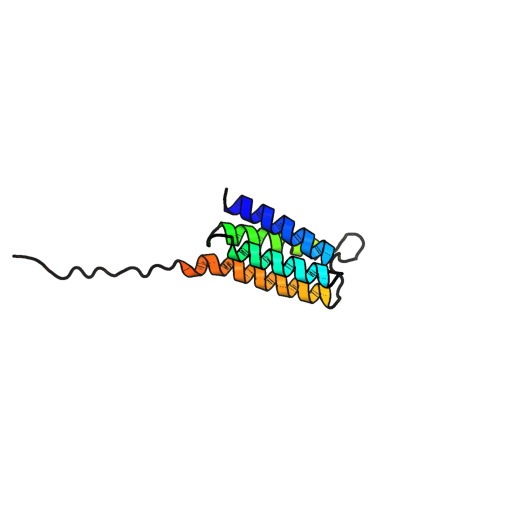630 N N . LEU A 1 89 ? 1.846 -5.985 0.896 1.00 80.94 89 LEU A N 1
ATOM 631 C CA . LEU A 1 89 ? 3.279 -5.913 1.161 1.00 80.94 89 LEU A CA 1
ATOM 632 C C . LEU A 1 89 ? 4.054 -6.955 0.343 1.00 80.94 89 LEU A C 1
ATOM 634 O O . LEU A 1 89 ? 5.014 -6.605 -0.348 1.00 80.94 89 LEU A O 1
ATOM 638 N N . ALA A 1 90 ? 3.601 -8.212 0.349 1.00 81.56 90 ALA A N 1
ATOM 639 C CA . ALA A 1 90 ? 4.197 -9.284 -0.448 1.00 81.56 90 ALA A CA 1
ATOM 640 C C . ALA A 1 90 ? 4.158 -8.968 -1.958 1.00 81.56 90 ALA A C 1
ATOM 642 O O . ALA A 1 90 ? 5.164 -9.116 -2.659 1.00 81.56 90 ALA A O 1
ATOM 643 N N . GLY A 1 91 ? 3.030 -8.448 -2.453 1.00 78.06 91 GLY A N 1
ATOM 644 C CA . GLY A 1 91 ? 2.863 -7.978 -3.830 1.00 78.06 91 GLY A CA 1
ATOM 645 C C . GLY A 1 91 ? 3.845 -6.863 -4.201 1.00 78.06 91 GLY A C 1
ATOM 646 O O . GLY A 1 91 ? 4.467 -6.917 -5.266 1.00 78.06 91 GLY A O 1
ATOM 647 N N . GLY A 1 92 ? 4.070 -5.904 -3.300 1.00 74.25 92 GLY A N 1
ATOM 648 C CA . GLY A 1 92 ? 5.090 -4.863 -3.456 1.00 74.25 92 GLY A CA 1
ATOM 649 C C . GLY A 1 92 ? 6.503 -5.428 -3.634 1.00 74.25 92 GLY A C 1
ATOM 650 O O . GLY A 1 92 ? 7.241 -4.981 -4.518 1.00 74.25 92 GLY A O 1
ATOM 651 N N . PHE A 1 93 ? 6.855 -6.458 -2.858 1.00 75.12 93 PHE A N 1
ATOM 652 C CA . PHE A 1 93 ? 8.153 -7.139 -2.938 1.00 75.12 93 PHE A CA 1
ATOM 653 C C . PHE A 1 93 ? 8.349 -7.947 -4.228 1.00 75.12 93 PHE A C 1
ATOM 655 O O . PHE A 1 93 ? 9.466 -8.002 -4.747 1.00 75.12 93 PHE A O 1
ATOM 662 N N . THR A 1 94 ? 7.290 -8.524 -4.808 1.00 73.44 94 THR A N 1
ATOM 663 C CA . THR A 1 94 ? 7.414 -9.306 -6.059 1.00 73.44 94 THR A CA 1
ATOM 664 C C . THR A 1 94 ? 8.000 -8.498 -7.22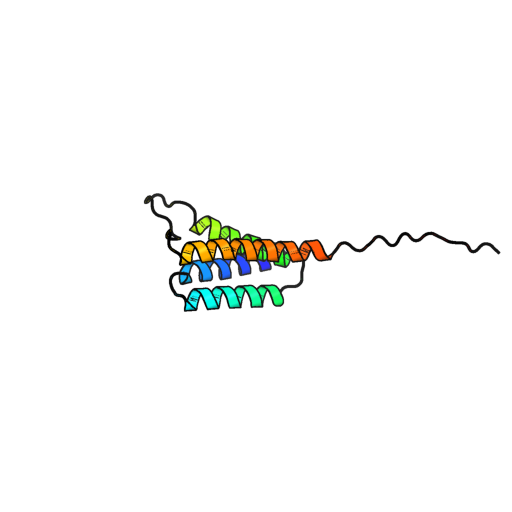3 1.00 73.44 94 THR A C 1
ATOM 666 O O . THR A 1 94 ? 8.735 -9.038 -8.050 1.00 73.44 94 THR A O 1
ATOM 669 N N . GLY A 1 95 ? 7.763 -7.179 -7.259 1.00 62.50 95 GLY A N 1
ATOM 670 C CA . GLY A 1 95 ? 8.323 -6.285 -8.277 1.00 62.50 95 GLY A CA 1
ATOM 671 C C . GLY A 1 95 ? 9.849 -6.124 -8.215 1.00 62.50 95 GLY A C 1
ATOM 672 O O . GLY A 1 95 ? 10.441 -5.646 -9.182 1.00 62.50 95 GLY A O 1
ATOM 673 N N . LEU A 1 96 ? 10.476 -6.513 -7.101 1.00 61.22 96 LEU A N 1
ATOM 674 C CA . LEU A 1 96 ? 11.927 -6.513 -6.889 1.00 61.22 96 LEU A CA 1
ATOM 675 C C . LEU A 1 96 ? 12.573 -7.856 -7.250 1.00 61.22 96 LEU A C 1
ATOM 677 O O . LEU A 1 96 ? 13.702 -7.885 -7.731 1.00 61.22 96 LEU A O 1
ATOM 681 N N . VAL A 1 97 ? 11.853 -8.963 -7.049 1.00 61.06 97 VAL A N 1
ATOM 682 C CA . VAL A 1 97 ? 12.380 -10.326 -7.226 1.00 61.06 97 VAL A CA 1
ATOM 683 C C . VAL A 1 97 ? 12.566 -10.692 -8.707 1.00 61.06 97 VAL A C 1
ATOM 685 O O . VAL A 1 97 ? 13.500 -11.414 -9.044 1.00 61.06 97 VAL A O 1
ATOM 688 N N . GLY A 1 98 ? 11.755 -10.139 -9.616 1.00 54.91 98 GLY A N 1
ATOM 689 C CA . GLY A 1 98 ? 11.775 -10.480 -11.048 1.00 54.91 98 GLY A CA 1
ATOM 690 C C . GLY A 1 98 ? 12.947 -9.939 -11.885 1.00 54.91 98 GLY A C 1
ATOM 691 O O . GLY A 1 98 ? 12.928 -10.107 -13.099 1.00 54.91 98 GLY A O 1
ATOM 692 N N . ARG A 1 99 ? 13.948 -9.269 -11.290 1.00 56.62 99 ARG A N 1
ATOM 693 C CA . ARG A 1 99 ? 15.058 -8.622 -12.026 1.00 56.62 99 ARG A CA 1
ATOM 694 C C . ARG A 1 99 ? 16.455 -9.203 -11.776 1.00 56.62 99 ARG A C 1
ATOM 696 O O . ARG A 1 99 ? 17.446 -8.530 -12.047 1.00 56.62 99 ARG A O 1
ATOM 703 N N . ARG A 1 100 ? 16.571 -10.456 -11.324 1.00 58.69 100 ARG A N 1
ATOM 704 C CA . ARG A 1 100 ? 17.852 -11.174 -11.446 1.00 58.69 100 ARG A CA 1
ATOM 705 C C . ARG A 1 100 ? 18.028 -11.610 -12.900 1.00 58.69 100 ARG A C 1
ATOM 707 O O . ARG A 1 100 ? 17.544 -12.666 -13.288 1.00 58.69 100 ARG A O 1
ATOM 714 N N . VAL A 1 101 ? 18.662 -10.761 -13.703 1.00 60.06 101 VAL A N 1
ATOM 715 C CA . VAL A 1 101 ? 19.247 -11.169 -14.985 1.00 60.06 101 VAL A CA 1
ATOM 716 C C . VAL A 1 101 ? 20.338 -12.194 -14.650 1.00 60.06 101 VAL A C 1
ATOM 718 O O . VAL A 1 101 ? 21.200 -11.872 -13.836 1.00 60.06 101 VAL A O 1
ATOM 721 N N . PRO A 1 102 ? 20.289 -13.430 -15.173 1.00 63.31 102 PRO A N 1
ATOM 722 C CA . PRO A 1 102 ? 21.418 -14.344 -15.085 1.00 63.31 102 PRO A CA 1
ATOM 723 C C . PRO A 1 102 ? 22.614 -13.698 -15.783 1.00 63.31 102 PRO A C 1
ATOM 725 O O . PRO A 1 102 ? 22.514 -13.367 -16.965 1.00 63.31 102 PRO A O 1
ATOM 728 N N . ASP A 1 103 ? 23.712 -13.490 -15.057 1.00 63.03 103 ASP A N 1
ATOM 729 C CA . ASP A 1 103 ? 24.984 -13.109 -15.661 1.00 63.03 103 ASP A CA 1
ATOM 730 C C . ASP A 1 103 ? 25.352 -14.206 -16.662 1.00 63.03 103 ASP A C 1
ATOM 732 O O . ASP A 1 103 ? 25.683 -15.335 -16.294 1.00 63.03 103 ASP A O 1
ATOM 736 N N . GLY A 1 104 ? 25.185 -13.895 -17.947 1.00 61.81 104 GLY A N 1
ATOM 737 C CA . GLY A 1 104 ? 25.635 -14.735 -19.038 1.00 61.81 104 GLY A CA 1
ATOM 738 C C . GLY A 1 104 ? 27.151 -14.764 -18.998 1.00 61.81 104 GLY A C 1
ATOM 739 O O . GLY A 1 104 ? 27.796 -13.863 -19.536 1.00 61.81 104 GLY A O 1
ATOM 740 N N . ASP A 1 105 ? 27.687 -15.784 -18.329 1.00 63.78 105 ASP A N 1
ATOM 741 C CA . ASP A 1 105 ? 29.081 -16.196 -18.395 1.00 63.78 105 ASP A CA 1
ATOM 742 C C . ASP A 1 105 ? 29.459 -16.340 -19.871 1.00 63.78 105 ASP A C 1
ATOM 744 O O . ASP A 1 105 ? 29.160 -17.327 -20.548 1.00 63.78 105 ASP A O 1
ATOM 748 N N . SER A 1 106 ? 30.032 -15.266 -20.403 1.00 62.72 106 SER A N 1
ATOM 749 C CA . SER A 1 106 ? 30.561 -15.204 -21.751 1.00 62.72 106 SER A CA 1
ATOM 750 C C . SER A 1 106 ? 31.917 -15.887 -21.692 1.00 62.72 106 SER A C 1
ATOM 752 O O . SER A 1 106 ? 32.957 -15.230 -21.722 1.00 62.72 106 SER A O 1
ATOM 754 N N . GLY A 1 107 ? 31.894 -17.214 -21.559 1.00 59.53 107 GLY A N 1
ATOM 755 C CA . GLY A 1 107 ? 33.043 -18.065 -21.812 1.00 59.53 107 GLY A CA 1
ATOM 756 C C . GLY A 1 107 ? 33.529 -17.778 -23.227 1.00 59.53 107 GLY A C 1
ATOM 757 O O . GLY A 1 107 ? 32.967 -18.276 -24.201 1.00 59.53 107 GLY A O 1
ATOM 758 N N . GLY A 1 108 ? 34.534 -16.907 -23.331 1.00 59.91 108 GLY A N 1
ATOM 759 C CA . GLY A 1 108 ? 35.181 -16.502 -24.570 1.00 59.91 108 GLY A CA 1
ATOM 760 C C . GLY A 1 108 ? 35.914 -17.683 -25.191 1.00 59.91 108 GLY A C 1
ATOM 761 O O . GLY A 1 108 ? 37.124 -17.831 -25.041 1.00 59.91 108 GLY A O 1
ATOM 762 N N . VAL A 1 109 ? 35.165 -18.540 -25.879 1.00 67.12 109 VAL A N 1
ATOM 763 C CA . VAL A 1 109 ? 35.693 -19.582 -26.751 1.00 67.12 109 VAL A CA 1
ATOM 764 C C . VAL A 1 109 ? 36.156 -18.919 -28.048 1.00 67.12 109 VAL A C 1
ATOM 766 O O . VAL A 1 109 ? 35.351 -18.520 -28.879 1.00 67.12 109 VAL A O 1
ATOM 769 N N . GLY A 1 110 ? 37.480 -18.789 -28.152 1.00 67.12 110 GLY A N 1
ATOM 770 C CA . GLY A 1 110 ? 38.306 -18.939 -29.351 1.00 67.12 110 GLY A CA 1
ATOM 771 C C . GLY A 1 110 ? 37.874 -18.274 -30.658 1.00 67.12 110 GLY A C 1
ATOM 772 O O . GLY A 1 110 ? 36.980 -18.756 -31.337 1.00 67.12 110 GLY A O 1
ATOM 773 N N . THR A 1 111 ? 38.684 -17.321 -31.122 1.00 63.72 111 THR A N 1
ATOM 774 C CA . THR A 1 111 ? 39.157 -17.304 -32.518 1.00 63.72 111 THR A CA 1
ATOM 775 C C . THR A 1 111 ? 40.554 -16.676 -32.568 1.00 63.72 111 THR A C 1
ATOM 777 O O . THR A 1 111 ? 40.711 -15.473 -32.390 1.00 63.72 111 THR A O 1
ATOM 780 N N . ALA A 1 112 ? 41.580 -17.499 -32.786 1.00 58.16 112 ALA A N 1
ATOM 781 C CA . ALA A 1 112 ? 42.898 -17.053 -33.231 1.00 58.16 112 ALA A CA 1
ATOM 782 C C . ALA A 1 112 ? 43.162 -17.715 -34.595 1.00 58.16 112 ALA A C 1
ATOM 784 O O . ALA A 1 112 ? 43.170 -18.949 -34.640 1.00 58.16 112 ALA A O 1
ATOM 785 N N . PRO A 1 113 ? 43.281 -16.947 -35.692 1.00 66.69 113 PRO A N 1
ATOM 786 C CA . PRO A 1 113 ? 43.890 -17.420 -36.930 1.00 66.69 113 PRO A CA 1
ATOM 787 C C . PRO A 1 113 ? 45.424 -17.391 -36.860 1.00 66.69 113 PRO A C 1
ATOM 789 O O . PRO A 1 113 ? 45.976 -16.499 -36.174 1.00 66.69 113 PRO A O 1
#

Sequence (113 aa):
MAALGGLVVGAAVGLCSVLLHDHLWGLLLGVATTLAVMVALPGGAARL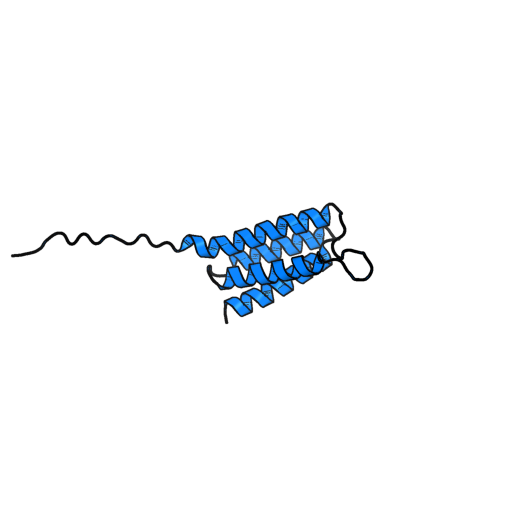GFAIGWVAVLWRATTERPEGDYLVSSDANGYVLLGFGLVVLAGGFTGLVGRRVPDGDSGGVGTAP

Foldseek 3Di:
DLLQVLLVQLQVLLLQCLVCLVPPVSVVVSLVSLVVVLVVDQFDNNLLSNLCNNVVNLVVQQDQDPVRDGSQPPDPSSVVSVVVSVVSNVSSCVSVVPPPDPPPPCPPDDDDD

Secondary structure (DSSP, 8-state):
-HHHHHHHHHHHHHHHHHHTTTSHHHHHHHHHHHHHHHHHSPSSHHHHHHHHHHHHHHHHHHSPPTTS--SS-SSHHHHHHHHHHHHHHHHHHHHHHTT--------------

Radius of gyration: 19.76 Å; chains: 1; bounding box: 63×30×62 Å

pLDDT: mean 74.14, std 8.03, range [54.91, 85.44]